Protein AF-A0A4Z2FYF2-F1 (afdb_monomer)

Solvent-accessible surface area (backbone atoms only — not comparable to full-atom values): 8629 Å² total; per-residue (Å²): 136,84,84,78,60,78,79,55,67,74,71,73,50,87,58,60,70,60,50,51,53,48,52,52,52,50,56,48,50,59,56,52,73,69,47,76,74,76,77,86,69,80,78,80,60,61,68,62,51,52,62,76,40,42,70,61,45,71,71,38,95,61,33,75,81,77,46,82,62,92,68,40,61,46,82,46,80,45,82,59,89,63,98,54,97,60,79,90,67,61,93,57,49,65,80,68,39,82,48,69,67,53,34,53,51,54,47,64,74,69,48,57,41,81,44,80,44,57,72,56,54,80,69,74,61,62,79,88,71,44,88,130

InterPro domains:
  IPR021816 Dedicator of cytokinesis C/D, N-terminal [PF11878] (39-131)
  IPR026791 Dedicator of cytokinesis [PTHR23317] (27-131)

Organism: NCBI:txid230148

Folds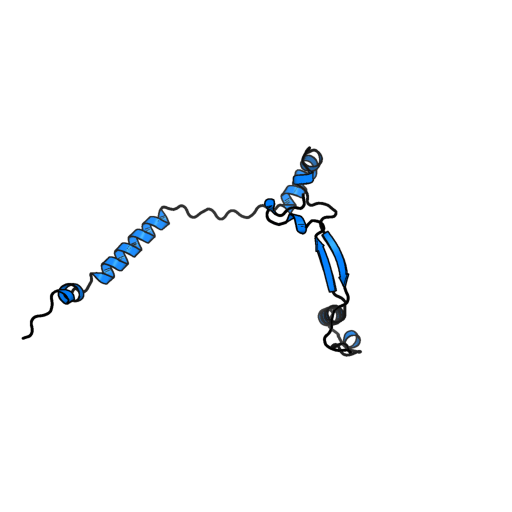eek 3Di:
DDDDDPVCVVVPDPPPVVVVVVVVVVVVVVVVVPPPDPPPDDDDPLVVVCVVCVVVLVPDPVSVVSDDDPPQKDKDFDADDDPDPDQPQDPCQCVVDPDPVSNVVSVVSPGTDIDMDGPCPQVPDDPVSHDD

Secondary structure (DSSP, 8-state):
-PPPPGGGGGTS-TTHHHHHHHHHHHHHHHHHHTSPPPP-PPPP-HHHHHHHTHHHHHH-TTHHHHS--TTSEEEEEE----SSSS-SS-TTHHHH--SHHHHHHHHHHHSPEEEEEETTGGGSS-GGGS--

Sequence (132 aa):
MAEVRKFTKRLSKPGTAAEVRQSVSEAVKTSVDLVEQPKIIEPLDYEAVVFQRKAQIHSDPHRDLLLCPVDDVSESQISRQRRTVVPSVPQNAEREARSLFAKECIKMYNTDWHVINYKYEAYSGDFRMLPR

Mean predicted aligned error: 14.63 Å

Radius of gyration: 32.82 Å; Cα contacts (8 Å, |Δi|>4): 54; chains: 1; bounding box: 79×52×74 Å

pLDDT: mean 83.58, std 12.75, range [41.56, 97.12]

Structure (mmCIF, N/CA/C/O backbone):
data_AF-A0A4Z2FYF2-F1
#
_entry.id   AF-A0A4Z2FYF2-F1
#
loop_
_atom_site.group_PDB
_atom_site.id
_atom_site.type_symbol
_atom_site.label_atom_id
_atom_site.label_alt_id
_atom_site.label_comp_id
_atom_site.label_asym_id
_atom_site.label_entity_id
_atom_site.label_seq_id
_atom_site.pdbx_PDB_ins_code
_atom_site.Cartn_x
_atom_site.Cartn_y
_atom_site.Cartn_z
_atom_site.occupancy
_atom_site.B_iso_or_equiv
_atom_site.auth_seq_id
_atom_site.auth_comp_id
_atom_site.auth_asym_id
_atom_site.auth_atom_id
_atom_site.pdbx_PDB_model_num
ATOM 1 N N . MET A 1 1 ? 54.408 -35.015 50.918 1.00 41.56 1 MET A N 1
ATOM 2 C CA . MET A 1 1 ? 53.971 -33.867 50.090 1.00 41.56 1 MET A CA 1
ATOM 3 C C . MET A 1 1 ? 53.734 -34.382 48.677 1.00 41.56 1 MET A C 1
ATOM 5 O O . MET A 1 1 ? 54.633 -35.011 48.140 1.00 41.56 1 MET A O 1
ATOM 9 N N . ALA A 1 2 ? 52.520 -34.238 48.138 1.00 51.97 2 ALA A N 1
ATOM 10 C CA . ALA A 1 2 ? 52.116 -34.864 46.875 1.00 51.97 2 ALA A CA 1
ATOM 11 C C . ALA A 1 2 ? 52.609 -34.067 45.653 1.00 51.97 2 ALA A C 1
ATOM 13 O O . ALA A 1 2 ? 52.446 -32.849 45.593 1.00 51.97 2 ALA A O 1
ATOM 14 N N . GLU A 1 3 ? 53.203 -34.765 44.685 1.00 63.94 3 GLU A N 1
ATOM 15 C CA . GLU A 1 3 ? 53.720 -34.197 43.440 1.00 63.94 3 GLU A CA 1
ATOM 16 C C . GLU A 1 3 ? 52.570 -33.727 42.533 1.00 63.94 3 GLU A C 1
ATOM 18 O O . GLU A 1 3 ? 51.660 -34.479 42.175 1.00 63.94 3 GLU A O 1
ATOM 23 N N . VAL A 1 4 ? 52.590 -32.445 42.176 1.00 66.88 4 VAL A N 1
ATOM 24 C CA . VAL A 1 4 ? 51.536 -31.800 41.391 1.00 66.88 4 VAL A CA 1
ATOM 25 C C . VAL A 1 4 ? 51.673 -32.183 39.908 1.00 66.88 4 VAL A C 1
ATOM 27 O O . VAL A 1 4 ? 52.711 -31.953 39.284 1.00 66.88 4 VAL A O 1
ATOM 30 N N . ARG A 1 5 ? 50.609 -32.767 39.331 1.00 65.19 5 ARG A N 1
ATOM 31 C CA . ARG A 1 5 ? 50.561 -33.283 37.946 1.00 65.19 5 ARG A CA 1
ATOM 32 C C . ARG A 1 5 ? 50.919 -32.195 36.921 1.00 65.19 5 ARG A C 1
ATOM 34 O O . ARG A 1 5 ? 50.397 -31.088 36.980 1.00 65.19 5 ARG A O 1
ATOM 41 N N . LYS A 1 6 ? 51.743 -32.528 35.915 1.00 65.56 6 LYS A N 1
ATOM 42 C CA . LYS A 1 6 ? 52.277 -31.592 34.890 1.00 65.56 6 LYS A CA 1
ATOM 43 C C . LYS A 1 6 ? 51.234 -30.659 34.249 1.00 65.56 6 LYS A C 1
ATOM 45 O O . LYS A 1 6 ? 51.576 -29.530 33.909 1.00 65.56 6 LYS A O 1
ATOM 50 N N . PHE A 1 7 ? 49.985 -31.108 34.106 1.00 57.72 7 PHE A N 1
ATOM 51 C CA . PHE A 1 7 ? 48.879 -30.319 33.551 1.00 57.72 7 PHE A CA 1
ATOM 52 C C . PHE A 1 7 ? 48.546 -29.063 34.377 1.00 57.72 7 PHE A C 1
ATOM 54 O O . PHE A 1 7 ? 48.265 -28.012 33.806 1.00 57.72 7 PHE A O 1
ATOM 61 N N . THR A 1 8 ? 48.632 -29.117 35.707 1.00 59.66 8 THR A N 1
ATOM 62 C CA . THR A 1 8 ? 48.221 -27.989 36.559 1.00 59.66 8 THR A CA 1
ATOM 63 C C . THR A 1 8 ? 49.308 -26.923 36.717 1.00 59.66 8 THR A C 1
ATOM 65 O O . THR A 1 8 ? 48.998 -25.808 37.126 1.00 59.66 8 THR A O 1
ATOM 68 N N . LYS A 1 9 ? 50.558 -27.188 36.292 1.00 60.09 9 LYS A N 1
ATOM 69 C CA . LYS A 1 9 ? 51.658 -26.198 36.327 1.00 60.09 9 LYS A CA 1
ATOM 70 C C . LYS A 1 9 ? 51.400 -24.950 35.476 1.00 60.09 9 LYS A C 1
ATOM 72 O O . LYS A 1 9 ? 51.977 -23.903 35.755 1.00 60.09 9 LYS A O 1
ATOM 77 N N . ARG A 1 10 ? 50.583 -25.049 34.420 1.00 57.16 10 ARG A N 1
ATOM 78 C CA . ARG A 1 10 ? 50.244 -23.897 33.559 1.00 57.16 10 ARG A CA 1
ATOM 79 C C . ARG A 1 10 ? 49.026 -23.111 34.051 1.00 57.16 10 ARG A C 1
ATOM 81 O O . ARG A 1 10 ? 48.841 -21.986 33.613 1.00 57.16 10 ARG A O 1
ATOM 88 N N . LEU A 1 11 ? 48.234 -23.681 34.963 1.00 54.06 11 LEU A N 1
ATOM 89 C CA . LEU A 1 11 ? 47.060 -23.030 35.558 1.00 54.06 11 LEU A CA 1
ATOM 90 C C . LEU A 1 11 ? 47.422 -22.165 36.772 1.00 54.06 11 LEU A C 1
ATOM 92 O O . LEU A 1 11 ? 46.687 -21.251 37.118 1.00 54.06 11 LEU A O 1
ATOM 96 N N . SER A 1 12 ? 48.563 -22.436 37.409 1.00 53.69 12 SER A N 1
ATOM 97 C CA . SER A 1 12 ? 49.020 -21.753 38.621 1.00 53.69 12 SER A CA 1
ATOM 98 C C . SER A 1 12 ? 49.898 -20.526 38.361 1.00 53.69 12 SER A C 1
ATOM 100 O O . SER A 1 12 ? 50.544 -20.059 39.292 1.00 53.69 12 SER A O 1
ATOM 102 N N . LYS A 1 13 ? 49.975 -20.019 37.122 1.00 57.84 13 LYS A N 1
ATOM 103 C CA . LYS A 1 13 ? 50.605 -18.722 36.833 1.00 57.84 13 LYS A CA 1
ATOM 104 C C . LYS A 1 13 ? 49.523 -17.635 36.856 1.00 57.84 13 LYS A C 1
ATOM 106 O O . LYS A 1 13 ? 48.733 -17.570 35.912 1.00 57.84 13 LYS A O 1
ATOM 111 N N . PRO A 1 14 ? 49.456 -16.796 37.904 1.00 51.94 14 PRO A N 1
ATOM 112 C CA . PRO A 1 14 ? 48.624 -15.599 37.877 1.00 51.94 14 PRO A CA 1
ATOM 113 C C . PRO A 1 14 ? 49.104 -14.712 36.718 1.00 51.94 14 PRO A C 1
ATOM 115 O O . PRO A 1 14 ? 50.308 -14.551 36.548 1.00 51.94 14 PRO A O 1
ATOM 118 N N . GLY A 1 15 ? 48.189 -14.189 35.900 1.00 63.94 15 GLY A N 1
ATOM 119 C CA . GLY A 1 15 ? 48.511 -13.266 34.798 1.00 63.94 15 GLY A CA 1
ATOM 120 C C . GLY A 1 15 ? 48.321 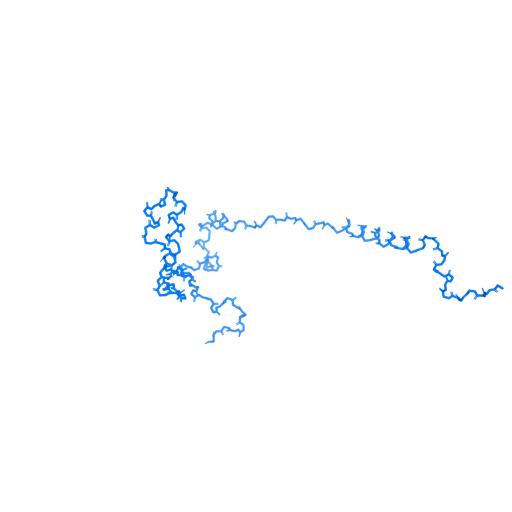-13.839 33.390 1.00 63.94 15 GLY A C 1
ATOM 121 O O . GLY A 1 15 ? 47.714 -13.180 32.557 1.00 63.94 15 GLY A O 1
ATOM 122 N N . THR A 1 16 ? 48.670 -15.102 33.123 1.00 68.81 16 THR A N 1
ATOM 123 C CA . THR A 1 16 ? 48.785 -15.593 31.729 1.00 68.81 16 THR A CA 1
ATOM 124 C C . THR A 1 16 ? 47.462 -15.622 30.952 1.00 68.81 16 THR A C 1
ATOM 126 O O . THR A 1 16 ? 47.420 -15.277 29.777 1.00 68.81 16 THR A O 1
ATOM 129 N N . ALA A 1 17 ? 46.348 -16.014 31.578 1.00 64.44 17 ALA A N 1
ATOM 130 C CA . ALA A 1 17 ? 45.053 -16.034 30.888 1.00 64.44 17 ALA A CA 1
ATOM 131 C C . ALA A 1 17 ? 44.456 -14.626 30.704 1.00 64.44 17 ALA A C 1
ATOM 133 O O . ALA A 1 17 ? 43.772 -14.375 29.713 1.00 64.44 17 ALA A O 1
ATOM 134 N N . ALA A 1 18 ? 44.707 -13.717 31.650 1.00 72.31 18 ALA A N 1
ATOM 135 C CA . ALA A 1 18 ? 44.256 -12.330 31.573 1.00 72.31 18 ALA A CA 1
ATOM 136 C C . ALA A 1 18 ? 45.049 -11.556 30.510 1.00 72.31 18 ALA A C 1
ATOM 138 O O . ALA A 1 18 ? 44.449 -10.882 29.682 1.00 72.31 18 ALA A O 1
ATOM 139 N N . GLU A 1 19 ? 46.366 -11.752 30.462 1.00 76.56 19 GLU A N 1
ATOM 140 C CA . GLU A 1 19 ? 47.263 -11.187 29.450 1.00 76.56 19 GLU A CA 1
ATOM 141 C C . GLU A 1 19 ? 46.914 -11.676 28.044 1.00 76.56 19 GLU A C 1
ATOM 143 O O . GLU A 1 19 ? 46.864 -10.876 27.118 1.00 76.56 19 GLU A O 1
ATOM 148 N N . VAL A 1 20 ? 46.593 -12.965 27.870 1.00 77.12 20 VAL A N 1
ATOM 149 C CA . VAL A 1 20 ? 46.139 -13.490 26.569 1.00 77.12 20 VAL A CA 1
ATOM 150 C C . VAL A 1 20 ? 44.815 -12.848 26.153 1.00 77.12 20 VAL A C 1
ATOM 152 O O . VAL A 1 20 ? 44.671 -12.431 25.007 1.00 77.12 20 VAL A O 1
ATOM 155 N N . ARG A 1 21 ? 43.851 -12.706 27.075 1.00 80.19 21 ARG A N 1
ATOM 156 C CA . ARG A 1 21 ? 42.577 -12.018 26.790 1.00 80.19 21 ARG A CA 1
ATOM 157 C C . ARG A 1 21 ? 42.786 -10.541 26.449 1.00 80.19 21 ARG A C 1
ATOM 159 O O . ARG A 1 21 ? 42.106 -10.034 25.558 1.00 80.19 21 ARG A O 1
ATOM 166 N N . GLN A 1 22 ? 43.716 -9.868 27.126 1.00 80.94 22 GLN A N 1
ATOM 167 C CA . GLN A 1 22 ? 44.066 -8.475 26.858 1.00 80.94 22 GLN A CA 1
ATOM 168 C C . GLN A 1 22 ? 44.781 -8.325 25.512 1.00 80.94 22 GLN A C 1
ATOM 170 O O . GLN A 1 22 ? 44.355 -7.509 24.707 1.00 80.94 22 GLN A O 1
ATOM 175 N N . SER A 1 23 ? 45.779 -9.161 25.222 1.00 81.19 23 SER A N 1
ATOM 176 C CA . SER A 1 23 ? 46.515 -9.168 23.953 1.00 81.19 23 SER A CA 1
ATOM 177 C C . SER A 1 23 ? 45.597 -9.429 22.757 1.00 81.19 23 SER A C 1
ATOM 179 O O . SER A 1 23 ? 45.679 -8.720 21.757 1.00 81.19 23 SER A O 1
ATOM 181 N N . VAL A 1 24 ? 44.666 -10.384 22.874 1.00 77.94 24 VAL A N 1
ATOM 182 C CA . VAL A 1 24 ? 43.652 -10.633 21.837 1.00 77.94 24 VAL A CA 1
ATOM 183 C C . VAL A 1 24 ? 42.708 -9.435 21.704 1.00 77.94 24 VAL A C 1
ATOM 185 O O . VAL A 1 24 ? 42.409 -9.023 20.589 1.00 77.94 24 VAL A O 1
ATOM 188 N N . SER A 1 25 ? 42.271 -8.835 22.816 1.00 77.44 25 SER A N 1
ATOM 189 C CA . SER A 1 25 ? 41.403 -7.649 22.774 1.00 77.44 25 SER A CA 1
ATOM 190 C C . SER A 1 25 ? 42.095 -6.437 22.148 1.00 77.44 25 SER A C 1
ATOM 192 O O . SER A 1 25 ? 41.461 -5.700 21.401 1.00 77.44 25 SER A O 1
ATOM 194 N N . GLU A 1 26 ? 43.379 -6.217 22.428 1.00 79.62 26 GLU A N 1
ATOM 195 C CA . GLU A 1 26 ? 44.170 -5.135 21.835 1.00 79.62 26 GLU A CA 1
ATOM 196 C C . GLU A 1 26 ? 44.425 -5.376 20.346 1.00 79.62 26 GLU A C 1
ATOM 198 O O . GLU A 1 26 ? 44.226 -4.459 19.558 1.00 79.62 26 GLU A O 1
ATOM 203 N N . ALA A 1 27 ? 44.756 -6.606 19.936 1.00 73.81 27 ALA A N 1
ATOM 204 C CA . ALA A 1 27 ? 44.921 -6.964 18.525 1.00 73.81 27 ALA A CA 1
ATOM 205 C C . ALA A 1 27 ? 43.617 -6.821 17.715 1.00 73.81 27 ALA A C 1
ATOM 207 O O . ALA A 1 27 ? 43.644 -6.418 16.555 1.00 73.81 27 ALA A O 1
ATOM 208 N N . VAL A 1 28 ? 42.463 -7.123 18.322 1.00 73.94 28 VAL A N 1
ATOM 209 C CA . VAL A 1 28 ? 41.155 -6.902 17.688 1.00 73.94 28 VAL A CA 1
ATOM 210 C C . VAL A 1 28 ? 40.847 -5.407 17.597 1.00 73.94 28 VAL A C 1
ATOM 212 O O . VAL A 1 28 ? 40.441 -4.952 16.533 1.00 73.94 28 VAL A O 1
ATOM 215 N N . LYS A 1 29 ? 41.089 -4.621 18.655 1.00 69.56 29 LYS A N 1
ATOM 216 C CA . LYS A 1 29 ? 40.897 -3.159 18.623 1.00 69.56 29 LYS A CA 1
ATOM 217 C C . LYS A 1 29 ? 41.746 -2.494 17.540 1.00 69.56 29 LYS A C 1
ATOM 219 O O . LYS A 1 29 ? 41.196 -1.775 16.717 1.00 69.56 29 LYS A O 1
ATOM 224 N N . THR A 1 30 ? 43.038 -2.818 17.462 1.00 64.00 30 THR A N 1
ATOM 225 C CA . THR A 1 30 ? 43.919 -2.277 16.414 1.00 64.00 30 THR A CA 1
ATOM 226 C C . THR A 1 30 ? 43.504 -2.723 15.014 1.00 64.00 30 THR A C 1
ATOM 228 O O . THR A 1 30 ? 43.637 -1.949 14.073 1.00 64.00 30 THR A O 1
ATOM 231 N N . SER A 1 31 ? 42.954 -3.934 14.853 1.00 60.91 31 SER A N 1
ATOM 232 C CA . SER A 1 31 ? 42.406 -4.377 13.563 1.00 60.91 31 SER A CA 1
ATOM 233 C C . SER A 1 31 ? 41.118 -3.646 13.165 1.00 60.91 31 SER A C 1
ATOM 235 O O . SER A 1 31 ? 40.904 -3.411 11.981 1.00 60.91 31 SER A O 1
ATOM 237 N N . VAL A 1 32 ? 40.281 -3.258 14.134 1.00 58.88 32 VAL A N 1
ATOM 238 C CA . VAL A 1 32 ? 39.033 -2.514 13.895 1.00 58.88 32 VAL A CA 1
ATOM 239 C C . VAL A 1 32 ? 39.321 -1.044 13.587 1.00 58.88 32 VAL A C 1
ATOM 241 O O . VAL A 1 32 ? 38.668 -0.487 12.714 1.00 58.88 32 VAL A O 1
ATOM 244 N N . ASP A 1 33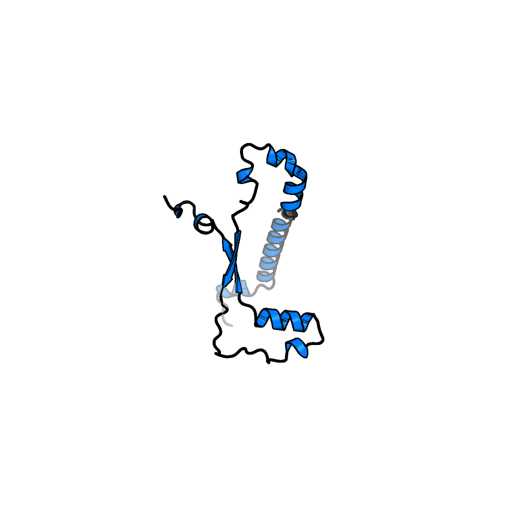 ? 40.333 -0.442 14.218 1.00 58.41 33 ASP A N 1
ATOM 245 C CA . ASP A 1 33 ? 40.734 0.951 13.964 1.00 58.41 33 ASP A CA 1
ATOM 246 C C . ASP A 1 33 ? 41.380 1.156 12.573 1.00 58.41 33 ASP A C 1
ATOM 248 O O . ASP A 1 33 ? 41.424 2.278 12.070 1.00 58.41 33 ASP A O 1
ATOM 252 N N . LEU A 1 34 ? 41.871 0.084 11.934 1.00 60.62 34 LEU A N 1
ATOM 253 C CA . LEU A 1 34 ? 42.439 0.105 10.574 1.00 60.62 34 LEU A CA 1
ATOM 254 C C . LEU A 1 34 ? 41.405 -0.149 9.469 1.00 60.62 34 LEU A C 1
ATOM 256 O O . LEU A 1 34 ? 41.694 0.071 8.291 1.00 60.62 34 LEU A O 1
ATOM 260 N N . VAL A 1 35 ? 40.212 -0.619 9.826 1.00 66.88 35 VAL A N 1
ATOM 261 C CA . VAL A 1 35 ? 39.088 -0.714 8.899 1.00 66.88 35 VAL A CA 1
ATOM 262 C C . VAL A 1 35 ? 38.363 0.618 8.993 1.00 66.88 35 VAL A C 1
ATOM 264 O O . VAL A 1 35 ? 37.676 0.865 9.982 1.00 66.88 35 VAL A O 1
ATOM 267 N N . GLU A 1 36 ? 38.530 1.492 7.990 1.00 72.06 36 GLU A N 1
ATOM 268 C CA . GLU A 1 36 ? 37.697 2.695 7.887 1.00 72.06 36 GLU A CA 1
ATOM 269 C C . GLU A 1 36 ? 36.245 2.273 8.105 1.00 72.06 36 GLU A C 1
ATOM 271 O O . GLU A 1 36 ? 35.715 1.439 7.360 1.00 72.06 36 GLU A O 1
ATOM 276 N N . GLN A 1 37 ? 35.618 2.806 9.159 1.00 73.75 37 GLN A N 1
ATOM 277 C CA . GLN A 1 37 ? 34.201 2.577 9.381 1.00 73.75 37 GLN A CA 1
ATOM 278 C C . GLN A 1 37 ? 33.481 2.934 8.081 1.00 73.75 37 GLN A C 1
ATOM 280 O O . GLN A 1 37 ? 33.683 4.044 7.572 1.00 73.75 37 GLN A O 1
ATOM 285 N N . PRO A 1 38 ? 32.677 2.016 7.514 1.00 76.19 38 PRO A N 1
ATOM 286 C CA . PRO A 1 38 ? 31.955 2.309 6.295 1.00 76.19 38 PRO A CA 1
ATOM 287 C C . PRO A 1 38 ? 31.153 3.581 6.537 1.00 76.19 38 PRO A C 1
ATOM 289 O O . PRO A 1 38 ? 30.383 3.665 7.498 1.00 76.19 38 PRO A O 1
ATOM 292 N N . LYS A 1 39 ? 31.391 4.596 5.700 1.00 79.50 39 LYS A N 1
ATOM 293 C CA . LYS A 1 39 ? 30.666 5.859 5.793 1.00 79.50 39 LYS A CA 1
ATOM 294 C C . LYS A 1 39 ? 29.185 5.525 5.730 1.00 79.50 39 LYS A C 1
ATOM 296 O O . LYS A 1 39 ? 28.734 4.887 4.780 1.00 79.50 39 LYS A O 1
ATOM 301 N N . ILE A 1 40 ? 28.453 5.932 6.758 1.00 81.44 40 ILE A N 1
ATOM 302 C CA . ILE A 1 40 ? 27.000 5.833 6.761 1.00 81.44 40 ILE A CA 1
ATOM 303 C C . ILE A 1 40 ? 26.527 6.826 5.700 1.00 81.44 40 ILE A C 1
ATOM 305 O O . ILE A 1 40 ? 26.567 8.035 5.909 1.00 81.44 40 ILE A O 1
ATOM 309 N N . ILE A 1 41 ? 26.193 6.310 4.521 1.00 84.50 41 ILE A N 1
ATOM 310 C CA . ILE A 1 41 ? 25.617 7.091 3.431 1.00 84.50 41 ILE A CA 1
ATOM 311 C C . ILE A 1 41 ? 24.109 7.072 3.644 1.00 84.50 41 ILE A C 1
ATOM 313 O O . ILE A 1 41 ? 23.522 6.002 3.817 1.00 84.50 41 ILE A O 1
ATOM 317 N N . GLU A 1 42 ? 23.490 8.250 3.653 1.00 87.38 42 GLU A N 1
ATOM 318 C CA . GLU A 1 42 ? 22.034 8.330 3.677 1.00 87.38 42 GLU A CA 1
ATOM 319 C C . GLU A 1 42 ? 21.467 7.685 2.407 1.00 87.38 42 GLU A C 1
ATOM 321 O O . GLU A 1 42 ? 22.002 7.902 1.312 1.00 87.38 42 GLU A O 1
ATOM 326 N N . PRO A 1 43 ? 20.415 6.858 2.527 1.00 90.38 43 PRO A N 1
ATOM 327 C CA . PRO A 1 43 ? 19.787 6.269 1.360 1.00 90.38 43 PRO A CA 1
ATOM 328 C C . PRO A 1 43 ? 19.297 7.374 0.421 1.00 90.38 43 PRO A C 1
ATOM 330 O O . PRO A 1 43 ? 18.839 8.430 0.855 1.00 90.38 43 PRO A O 1
ATOM 333 N N . LEU A 1 44 ? 19.402 7.114 -0.880 1.00 87.56 44 LEU A N 1
ATOM 334 C CA . LEU A 1 44 ? 18.929 8.032 -1.905 1.00 87.56 44 LEU A CA 1
ATOM 335 C C . LEU A 1 44 ? 17.427 8.297 -1.728 1.00 87.56 44 LEU A C 1
ATOM 337 O O . LEU A 1 44 ? 16.638 7.353 -1.672 1.00 87.56 44 LEU A O 1
ATOM 341 N N . ASP A 1 45 ? 17.033 9.570 -1.713 1.00 92.81 45 ASP A N 1
ATOM 342 C CA . ASP A 1 45 ? 15.626 9.960 -1.808 1.00 92.81 45 ASP A CA 1
ATOM 343 C C . ASP A 1 45 ? 15.151 9.792 -3.260 1.00 92.81 45 ASP A C 1
ATOM 345 O O . ASP A 1 45 ? 15.290 10.680 -4.108 1.00 92.81 45 ASP A O 1
ATOM 349 N N . TYR A 1 46 ? 14.646 8.597 -3.563 1.00 89.38 46 TYR A N 1
ATOM 350 C CA . TYR A 1 46 ? 14.168 8.248 -4.897 1.00 89.38 46 TYR A CA 1
ATOM 351 C C . TYR A 1 46 ? 13.048 9.173 -5.372 1.00 89.38 46 TYR A C 1
ATOM 353 O O . TYR A 1 46 ? 13.040 9.555 -6.543 1.00 89.38 46 TYR A O 1
ATOM 361 N N . GLU A 1 47 ? 12.133 9.569 -4.485 1.00 90.06 47 GLU A N 1
ATOM 362 C CA . GLU A 1 47 ? 11.003 10.426 -4.844 1.00 90.06 47 GLU A CA 1
ATOM 363 C C . GLU A 1 47 ? 11.493 11.812 -5.266 1.00 90.06 47 GLU A C 1
ATOM 365 O O . GLU A 1 47 ? 11.115 12.308 -6.333 1.00 90.06 47 GLU A O 1
ATOM 370 N N . ALA A 1 48 ? 12.410 12.400 -4.492 1.00 93.94 48 ALA A N 1
ATOM 371 C CA . ALA A 1 48 ? 13.012 13.685 -4.826 1.00 93.94 48 ALA A CA 1
ATOM 372 C C . ALA A 1 48 ? 13.798 13.632 -6.144 1.00 93.94 48 ALA A C 1
ATOM 374 O O . ALA A 1 48 ? 13.681 14.538 -6.975 1.00 93.94 48 ALA A O 1
ATOM 375 N N . VAL A 1 49 ? 14.571 12.565 -6.380 1.00 92.69 49 VAL A N 1
ATOM 376 C CA . VAL A 1 49 ? 15.354 12.401 -7.616 1.00 92.69 49 VAL A CA 1
ATOM 377 C C . VAL A 1 49 ? 14.450 12.249 -8.837 1.00 92.69 49 VAL A C 1
ATOM 379 O O . VAL A 1 49 ? 14.679 12.919 -9.850 1.00 92.69 49 VAL A O 1
ATOM 382 N N . VAL A 1 50 ? 13.417 11.405 -8.751 1.00 91.62 50 VAL A N 1
ATOM 383 C CA . VAL A 1 50 ? 12.435 11.216 -9.830 1.00 91.62 50 VAL A CA 1
ATOM 384 C C . VAL A 1 50 ? 11.716 12.529 -10.125 1.00 91.62 50 VAL A C 1
ATOM 386 O O . VAL A 1 50 ? 11.567 12.908 -11.289 1.00 91.62 50 VAL A O 1
ATOM 389 N N . PHE A 1 51 ? 11.332 13.271 -9.085 1.00 93.19 51 PHE A N 1
ATOM 390 C CA . PHE A 1 51 ? 10.692 14.572 -9.231 1.00 93.19 51 PHE A CA 1
ATOM 391 C C . PHE A 1 51 ? 11.610 15.598 -9.913 1.00 93.19 51 PHE A C 1
ATOM 393 O O . PHE A 1 51 ? 11.215 16.221 -10.901 1.00 93.19 51 PHE A O 1
ATOM 400 N N . GLN A 1 52 ? 12.855 15.739 -9.447 1.00 96.44 52 GLN A N 1
ATOM 401 C CA . GLN A 1 52 ? 13.825 16.697 -9.986 1.00 96.44 52 GLN A CA 1
ATOM 402 C C . GLN A 1 52 ? 14.191 16.398 -11.447 1.00 96.44 52 GLN A C 1
ATOM 404 O O . GLN A 1 52 ? 14.404 17.315 -12.240 1.00 96.44 52 GLN A O 1
ATOM 409 N N . ARG A 1 53 ? 14.261 15.115 -11.821 1.00 95.12 53 ARG A N 1
ATOM 410 C CA . ARG A 1 53 ? 14.686 14.665 -13.158 1.00 95.12 53 ARG A CA 1
ATOM 411 C C . ARG A 1 53 ? 13.526 14.301 -14.084 1.00 95.12 53 ARG A C 1
ATOM 413 O O . ARG A 1 53 ? 13.761 13.732 -15.148 1.00 95.12 53 ARG A O 1
ATOM 420 N N . LYS A 1 54 ? 12.289 14.667 -13.739 1.00 94.00 54 LYS A N 1
ATOM 421 C CA . LYS A 1 54 ? 11.065 14.268 -14.455 1.00 94.00 54 LYS A CA 1
ATOM 422 C C . LYS A 1 54 ? 11.128 14.460 -15.976 1.00 94.00 54 LYS A C 1
ATOM 424 O O . LYS A 1 54 ? 10.724 13.568 -16.715 1.00 94.00 54 LYS A O 1
ATOM 429 N N . ALA A 1 55 ? 11.651 15.593 -16.453 1.00 95.94 55 ALA A N 1
ATOM 430 C CA . ALA A 1 55 ? 11.768 15.865 -17.890 1.00 95.94 55 ALA A CA 1
ATOM 431 C C . ALA A 1 55 ? 12.770 14.932 -18.594 1.00 95.94 55 ALA A C 1
ATOM 433 O O . ALA A 1 55 ? 12.486 14.444 -19.684 1.00 95.94 55 ALA A O 1
ATOM 434 N N . GLN A 1 56 ? 13.908 14.648 -17.952 1.00 96.12 56 GLN A N 1
ATOM 435 C CA . GLN A 1 56 ? 14.924 13.732 -18.479 1.00 96.12 56 GLN A CA 1
ATOM 436 C C . GLN A 1 56 ? 14.383 12.302 -18.531 1.00 96.12 56 GLN A C 1
ATOM 438 O O . GLN A 1 56 ? 14.475 11.654 -19.569 1.00 96.12 56 GLN A O 1
ATOM 443 N N . ILE A 1 57 ? 13.741 11.856 -17.444 1.00 94.62 57 ILE A N 1
ATOM 444 C CA . ILE A 1 57 ? 13.088 10.543 -17.368 1.00 94.62 57 ILE A CA 1
ATOM 445 C C . ILE A 1 57 ? 12.024 10.411 -18.459 1.00 94.62 57 ILE A C 1
ATOM 447 O O . ILE A 1 57 ? 11.961 9.389 -19.125 1.00 94.62 57 ILE A O 1
ATOM 451 N N . HIS A 1 58 ? 11.216 11.446 -18.705 1.00 93.19 58 HIS A N 1
ATOM 452 C CA . HIS A 1 58 ? 10.190 11.391 -19.747 1.00 93.19 58 HIS A CA 1
ATOM 453 C C . HIS A 1 58 ? 10.770 11.196 -21.158 1.00 93.19 58 HIS A C 1
ATOM 455 O O . HIS A 1 58 ? 10.153 10.530 -21.986 1.00 93.19 58 HIS A O 1
ATOM 461 N N . SER A 1 59 ? 11.955 11.752 -21.423 1.00 96.25 59 SER A N 1
ATOM 462 C CA . SER A 1 59 ? 12.658 11.611 -22.704 1.00 96.25 59 SER A CA 1
ATOM 463 C C . SER A 1 59 ? 13.501 10.336 -22.833 1.00 96.25 59 SER A C 1
ATOM 465 O O . SER A 1 59 ? 14.025 10.068 -23.913 1.00 96.25 59 SER A O 1
ATOM 467 N N . ASP A 1 60 ? 13.652 9.557 -21.759 1.00 95.19 60 ASP A N 1
ATOM 468 C CA . ASP A 1 60 ? 14.478 8.352 -21.751 1.00 95.19 60 ASP A CA 1
ATOM 469 C C . ASP A 1 60 ? 13.801 7.203 -22.539 1.00 95.19 60 ASP A C 1
ATOM 471 O O . ASP A 1 60 ? 12.625 6.896 -22.295 1.00 95.19 60 ASP A O 1
ATOM 475 N N . PRO A 1 61 ? 14.507 6.526 -23.470 1.00 96.25 61 PRO A N 1
ATOM 476 C CA . PRO A 1 61 ? 13.965 5.372 -24.194 1.00 96.25 61 PRO A CA 1
ATOM 477 C C . PRO A 1 61 ? 13.518 4.211 -23.292 1.00 96.25 61 PRO A C 1
ATOM 479 O O . PRO A 1 61 ? 12.618 3.464 -23.666 1.00 96.25 61 PRO A O 1
ATOM 482 N N . HIS A 1 62 ? 14.117 4.076 -22.108 1.00 92.56 62 HIS A N 1
ATOM 483 C CA . HIS A 1 62 ? 13.859 3.034 -21.113 1.00 92.56 62 HIS A CA 1
ATOM 484 C C . HIS A 1 62 ? 13.152 3.574 -19.864 1.00 92.56 62 HIS A C 1
ATOM 486 O O . HIS A 1 62 ? 13.216 2.952 -18.804 1.00 92.56 62 HIS A O 1
ATOM 492 N N . ARG A 1 63 ? 12.455 4.713 -19.962 1.00 92.00 63 ARG A N 1
ATOM 493 C CA . ARG A 1 63 ? 11.725 5.333 -18.838 1.00 92.00 63 ARG A CA 1
ATOM 494 C C . ARG A 1 63 ? 10.809 4.371 -18.071 1.00 92.00 63 ARG A C 1
ATOM 496 O O . ARG A 1 63 ? 10.617 4.548 -16.874 1.00 92.00 63 ARG A O 1
ATOM 503 N N . ASP A 1 64 ? 10.277 3.352 -18.743 1.00 88.69 64 ASP A N 1
ATOM 504 C CA . ASP A 1 64 ? 9.377 2.360 -18.149 1.00 88.69 64 ASP A CA 1
ATOM 505 C C . ASP A 1 64 ? 10.109 1.435 -17.149 1.00 88.69 64 ASP A C 1
ATOM 507 O O . ASP A 1 64 ? 9.470 0.843 -16.290 1.00 88.69 64 ASP A O 1
ATOM 511 N N . LEU A 1 65 ? 11.447 1.350 -17.202 1.00 87.31 65 LEU A N 1
ATOM 512 C CA . LEU A 1 65 ? 12.276 0.697 -16.175 1.00 87.31 65 LEU A CA 1
ATOM 513 C C . LEU A 1 65 ? 12.563 1.608 -14.970 1.00 87.31 65 LEU A C 1
ATOM 515 O O . LEU A 1 65 ? 12.992 1.127 -13.925 1.00 87.31 65 LEU A O 1
ATOM 519 N N . LEU A 1 66 ? 12.388 2.924 -15.128 1.00 87.44 66 LEU A N 1
ATOM 520 C CA . LEU A 1 66 ? 12.675 3.928 -14.098 1.00 87.44 66 LEU A CA 1
ATOM 521 C C . LEU A 1 66 ? 11.439 4.282 -13.263 1.00 87.44 66 LEU A C 1
ATOM 523 O O . LEU A 1 66 ? 11.577 4.811 -12.162 1.00 87.44 66 LEU A O 1
ATOM 527 N N . LEU A 1 67 ? 10.240 4.043 -13.797 1.00 86.94 67 LEU A N 1
ATOM 528 C CA . LEU A 1 67 ? 8.968 4.401 -13.176 1.00 86.94 67 LEU A CA 1
ATOM 529 C C . LEU A 1 67 ? 8.208 3.150 -12.738 1.00 86.94 67 LEU A C 1
ATOM 531 O O . LEU A 1 67 ? 8.202 2.139 -13.434 1.00 86.94 67 LEU A O 1
ATOM 535 N N . CYS A 1 68 ? 7.510 3.247 -11.605 1.00 86.44 68 CYS A N 1
ATOM 536 C CA . CYS A 1 68 ? 6.546 2.219 -11.225 1.00 86.44 68 CYS A CA 1
ATOM 537 C C . CYS A 1 68 ? 5.383 2.215 -12.235 1.00 86.44 68 CYS A C 1
ATOM 539 O O . CYS A 1 68 ? 4.907 3.298 -12.604 1.00 86.44 68 CYS A O 1
ATOM 541 N N . PRO A 1 69 ? 4.905 1.038 -12.678 1.00 89.06 69 PRO A N 1
ATOM 542 C CA . PRO A 1 69 ? 3.739 0.956 -13.544 1.00 89.06 69 PRO A CA 1
ATOM 543 C C . PRO A 1 69 ? 2.531 1.634 -12.896 1.00 89.06 69 PRO A C 1
ATOM 545 O O . PRO A 1 69 ? 2.251 1.451 -11.713 1.00 89.06 69 PRO A O 1
ATOM 548 N N . VAL A 1 70 ? 1.779 2.402 -13.684 1.00 87.38 70 VAL A N 1
ATOM 549 C CA . VAL A 1 70 ? 0.585 3.118 -13.192 1.00 87.38 70 VAL A CA 1
ATOM 550 C C . VAL A 1 70 ? -0.521 2.176 -12.711 1.00 87.38 70 VAL A C 1
ATOM 552 O O . VAL A 1 70 ? -1.410 2.591 -11.978 1.00 87.38 70 VAL A O 1
ATOM 555 N N . ASP A 1 71 ? -0.468 0.919 -13.143 1.00 92.31 71 ASP A N 1
ATOM 556 C CA . ASP A 1 71 ? -1.416 -0.142 -12.835 1.00 92.31 71 ASP A CA 1
ATOM 557 C C . ASP A 1 71 ? -0.812 -1.247 -11.956 1.00 92.31 71 ASP A C 1
ATOM 559 O O . ASP A 1 71 ? -1.396 -2.326 -11.851 1.00 92.31 71 ASP A O 1
ATOM 563 N N . ASP A 1 72 ? 0.351 -0.998 -11.342 1.00 92.31 72 ASP A N 1
ATOM 564 C CA . ASP A 1 72 ? 1.026 -1.963 -10.467 1.00 92.31 72 ASP A CA 1
ATOM 565 C C . ASP A 1 72 ? 0.162 -2.329 -9.256 1.00 92.31 72 ASP A C 1
ATOM 567 O O . ASP A 1 72 ? 0.137 -3.474 -8.806 1.00 92.31 72 ASP A O 1
ATOM 571 N N . VAL A 1 73 ? -0.609 -1.359 -8.768 1.00 94.56 73 VAL A N 1
ATOM 572 C CA . VAL A 1 73 ? -1.406 -1.485 -7.557 1.00 94.56 73 VAL A CA 1
ATOM 573 C C . VAL A 1 73 ? -2.867 -1.151 -7.830 1.00 94.56 73 VAL A C 1
ATOM 575 O O . VAL A 1 73 ? -3.189 -0.160 -8.481 1.00 94.56 73 VAL A O 1
ATOM 578 N N . SER A 1 74 ? -3.769 -1.960 -7.278 1.00 95.19 74 SER A N 1
ATOM 579 C CA . SER A 1 74 ? -5.205 -1.678 -7.253 1.00 95.19 74 SER A CA 1
ATOM 580 C C . SER A 1 74 ? -5.786 -1.899 -5.862 1.00 95.19 74 SER A C 1
ATOM 582 O O . SER A 1 74 ? -5.380 -2.806 -5.139 1.00 95.19 74 SER A O 1
ATOM 584 N N . GLU A 1 75 ? -6.753 -1.071 -5.482 1.00 96.06 75 GLU A N 1
ATOM 585 C CA . GLU A 1 75 ? -7.476 -1.208 -4.222 1.00 96.06 75 GLU A CA 1
ATOM 586 C C . GLU A 1 75 ? -8.790 -1.962 -4.446 1.00 96.06 75 GLU A C 1
ATOM 588 O O . GLU A 1 75 ? -9.522 -1.715 -5.405 1.00 96.06 75 GLU A O 1
ATOM 593 N N . SER A 1 76 ? -9.106 -2.877 -3.536 1.00 95.94 76 SER A N 1
ATOM 594 C CA . SER A 1 76 ? -10.386 -3.580 -3.498 1.00 95.94 76 SER A CA 1
ATOM 595 C C . SER A 1 76 ? -10.928 -3.619 -2.076 1.00 95.94 76 SER A C 1
ATOM 597 O O . SER A 1 76 ? -10.160 -3.666 -1.116 1.00 95.94 76 SER A O 1
ATOM 599 N N . GLN A 1 77 ? -12.250 -3.632 -1.934 1.00 96.06 77 GLN A N 1
ATOM 600 C CA . GLN A 1 77 ? -12.903 -3.809 -0.642 1.00 96.06 77 GLN A CA 1
ATOM 601 C C . GLN A 1 77 ? -13.400 -5.251 -0.520 1.00 96.06 77 GLN A C 1
ATOM 603 O O . GLN A 1 77 ? -14.163 -5.719 -1.368 1.00 96.06 77 GLN A O 1
ATOM 608 N N . ILE A 1 78 ? -12.990 -5.952 0.536 1.00 95.56 78 ILE A N 1
ATOM 609 C CA . ILE A 1 78 ? -13.446 -7.315 0.827 1.00 95.56 78 ILE A CA 1
ATOM 610 C C . ILE A 1 78 ? -14.184 -7.364 2.157 1.00 95.56 78 ILE A C 1
ATOM 612 O O . ILE A 1 78 ? -13.782 -6.731 3.137 1.00 95.56 78 ILE A O 1
ATOM 616 N N . SER A 1 79 ? -15.250 -8.165 2.206 1.00 92.62 79 SER A N 1
ATOM 617 C CA . SER A 1 79 ? -16.052 -8.279 3.419 1.00 92.62 79 SER A CA 1
ATOM 618 C C . SER A 1 79 ? -15.205 -8.757 4.595 1.00 92.62 79 SER A C 1
ATOM 620 O O . SER A 1 79 ? -14.486 -9.761 4.511 1.00 92.62 79 SER A O 1
ATOM 622 N N . ARG A 1 80 ? -15.285 -8.038 5.716 1.00 89.12 80 ARG A N 1
ATOM 623 C CA . ARG A 1 80 ? -14.541 -8.410 6.918 1.00 89.12 80 ARG A CA 1
ATOM 624 C C . ARG A 1 80 ? -15.121 -9.685 7.512 1.00 89.12 80 ARG A C 1
ATOM 626 O O . ARG A 1 80 ? -16.213 -9.671 8.076 1.00 89.12 80 ARG A O 1
ATOM 633 N N . GLN A 1 81 ? -14.350 -10.771 7.473 1.00 88.38 81 GLN A N 1
ATOM 634 C CA . GLN A 1 81 ? -14.723 -11.992 8.181 1.00 88.38 81 GLN A CA 1
ATOM 635 C C . GLN A 1 81 ? -14.742 -11.739 9.691 1.00 88.38 81 GLN A C 1
ATOM 637 O O . GLN A 1 81 ? -13.741 -11.345 10.294 1.00 88.38 81 GLN A O 1
ATOM 642 N N . ARG A 1 82 ? -15.902 -11.974 10.305 1.00 86.75 82 ARG A N 1
ATOM 643 C CA . ARG A 1 82 ? -16.108 -11.858 11.749 1.00 86.75 82 ARG A CA 1
ATOM 644 C C . ARG A 1 82 ? -16.448 -13.229 12.308 1.00 86.75 82 ARG A C 1
ATOM 646 O O . ARG A 1 82 ? -17.222 -13.976 11.723 1.00 86.75 82 ARG A O 1
ATOM 653 N N . ARG A 1 83 ? -15.880 -13.543 13.474 1.00 90.12 83 ARG A N 1
ATOM 654 C CA . ARG A 1 83 ? -16.227 -14.763 14.222 1.00 90.12 83 ARG A CA 1
ATOM 655 C C . ARG A 1 83 ? -17.637 -14.699 14.814 1.00 90.12 83 ARG A C 1
ATOM 657 O O . ARG A 1 83 ? -18.217 -15.734 15.115 1.00 90.12 83 ARG A O 1
ATOM 664 N N . THR A 1 84 ? -18.158 -13.493 15.020 1.00 88.06 84 THR A N 1
ATOM 665 C CA . THR A 1 84 ? -19.467 -13.235 15.619 1.00 88.06 84 THR A CA 1
ATOM 666 C C . THR A 1 84 ? -20.474 -12.826 14.551 1.00 88.06 84 THR A C 1
ATOM 668 O O . THR A 1 84 ? -20.137 -12.129 13.598 1.00 88.06 84 THR A O 1
ATOM 671 N N . VAL A 1 85 ? -21.733 -13.218 14.751 1.00 84.81 85 VAL A N 1
ATOM 672 C CA . VAL A 1 85 ? -22.855 -12.855 13.864 1.00 84.81 85 VAL A CA 1
ATOM 673 C C . VAL A 1 85 ? -23.248 -11.376 14.012 1.00 84.81 85 VAL A C 1
ATOM 675 O O . VAL A 1 85 ? -23.880 -10.800 13.135 1.00 84.81 85 VAL A O 1
ATOM 678 N N . VAL A 1 86 ? -22.864 -10.755 15.131 1.00 83.19 86 VAL A N 1
ATOM 679 C CA . VAL A 1 86 ? -23.184 -9.367 15.490 1.00 83.19 86 VAL A CA 1
ATOM 680 C C . VAL A 1 86 ? -21.880 -8.574 15.675 1.00 83.19 86 VAL A C 1
ATOM 682 O O . VAL A 1 86 ? -20.889 -9.151 16.145 1.00 83.19 86 VAL A O 1
ATOM 685 N N . PRO A 1 87 ? -21.836 -7.274 15.315 1.00 80.81 87 PRO A N 1
ATOM 686 C CA . PRO A 1 87 ? -20.692 -6.408 15.595 1.00 80.81 87 PRO A CA 1
ATOM 687 C C . PRO A 1 87 ? -20.319 -6.374 17.083 1.00 80.81 87 PRO A C 1
ATOM 689 O O . PRO A 1 87 ? -21.191 -6.334 17.944 1.00 80.81 87 PRO A O 1
ATOM 692 N N . SER A 1 88 ? -19.017 -6.336 17.384 1.00 83.50 88 SER A N 1
ATOM 693 C CA . SER A 1 88 ? -18.513 -6.114 18.750 1.00 83.50 88 SER A CA 1
ATOM 694 C C . SER A 1 88 ? -18.656 -4.660 19.208 1.00 83.50 88 SER A C 1
ATOM 696 O O . SER A 1 88 ? -18.563 -4.370 20.399 1.00 83.50 88 SER A O 1
ATOM 698 N N . VAL A 1 89 ? -18.865 -3.742 18.265 1.00 85.56 89 VAL A N 1
ATOM 699 C CA . VAL A 1 89 ? -19.059 -2.322 18.540 1.00 85.56 89 VAL A CA 1
ATOM 700 C C . VAL A 1 89 ? -20.523 -2.074 18.932 1.00 85.56 89 VAL A C 1
ATOM 702 O O . VAL A 1 89 ? -21.416 -2.448 18.167 1.00 85.56 89 VAL A O 1
ATOM 705 N N . PRO A 1 90 ? -20.797 -1.418 20.077 1.00 87.50 90 PRO A N 1
ATOM 706 C CA . PRO A 1 90 ? -22.157 -1.063 20.478 1.00 87.50 90 PRO A CA 1
ATOM 707 C C . PRO A 1 90 ? -22.867 -0.192 19.432 1.00 87.50 90 PRO A C 1
ATOM 709 O O . PRO A 1 90 ? -22.261 0.714 18.863 1.00 87.50 90 PRO A O 1
ATOM 712 N N . GLN A 1 91 ? -24.172 -0.399 19.231 1.00 85.69 91 GLN A N 1
ATOM 713 C CA . GLN A 1 91 ? -24.959 0.306 18.201 1.00 85.69 91 GLN A CA 1
ATOM 714 C C . GLN A 1 91 ? -24.917 1.841 18.318 1.00 85.69 91 GLN A C 1
ATOM 716 O O . GLN A 1 91 ? -24.998 2.536 17.311 1.00 85.69 91 GLN A O 1
ATOM 721 N N . ASN A 1 92 ? -24.773 2.381 19.532 1.00 90.75 92 ASN A N 1
ATOM 722 C CA . ASN A 1 92 ? -24.740 3.827 19.774 1.00 90.75 92 ASN A CA 1
ATOM 723 C C . ASN A 1 92 ? -23.326 4.402 19.923 1.00 90.75 92 ASN A C 1
ATOM 725 O O . ASN A 1 92 ? -23.190 5.611 20.106 1.00 90.75 92 ASN A O 1
ATOM 729 N N . ALA A 1 93 ? -22.283 3.574 19.804 1.00 90.69 93 ALA A N 1
ATOM 730 C CA . ALA A 1 93 ? -20.911 3.980 20.094 1.00 90.69 93 ALA A CA 1
ATOM 731 C C . ALA A 1 93 ? -20.470 5.195 19.263 1.00 90.69 93 ALA A C 1
ATOM 733 O O . ALA A 1 93 ? -19.819 6.092 19.788 1.00 90.69 93 ALA A O 1
ATOM 734 N N . GLU A 1 94 ? -20.857 5.267 17.987 1.00 89.00 94 GLU A N 1
ATOM 735 C CA . GLU A 1 94 ? -20.498 6.388 17.107 1.00 89.00 94 GLU A CA 1
ATOM 736 C C . GLU A 1 94 ? -21.132 7.717 17.551 1.00 89.00 94 GLU A C 1
ATOM 738 O O . GLU A 1 94 ? -20.489 8.768 17.500 1.00 89.00 94 GLU A O 1
ATOM 743 N N . ARG A 1 95 ? -22.381 7.670 18.033 1.00 91.12 95 ARG A N 1
ATOM 744 C CA . ARG A 1 95 ? -23.105 8.849 18.534 1.00 91.12 95 ARG A CA 1
ATOM 745 C C . ARG A 1 95 ? -22.587 9.301 19.896 1.00 91.12 95 ARG A C 1
ATOM 747 O O . ARG A 1 95 ? -22.556 10.497 20.171 1.00 91.12 95 ARG A O 1
ATOM 754 N N . GLU A 1 96 ? -22.183 8.356 20.738 1.00 94.94 96 GLU A N 1
ATOM 755 C CA . GLU A 1 96 ? -21.671 8.618 22.086 1.00 94.94 96 GLU A CA 1
ATOM 756 C C . GLU A 1 96 ? -20.199 9.054 22.087 1.00 94.94 96 GLU A C 1
ATOM 758 O O . GLU A 1 96 ? -19.757 9.777 22.986 1.00 94.94 96 GLU A O 1
ATOM 763 N N . ALA A 1 97 ? -19.433 8.659 21.068 1.00 95.25 97 ALA A N 1
ATOM 764 C CA . ALA A 1 97 ? -18.040 9.039 20.918 1.00 95.25 97 ALA A CA 1
ATOM 765 C C . ALA A 1 97 ? -17.897 10.559 20.742 1.00 95.25 97 ALA A C 1
ATOM 767 O O . ALA A 1 97 ? -18.257 11.137 19.718 1.00 95.25 97 ALA A O 1
ATOM 768 N N . ARG A 1 98 ? -17.315 11.222 21.746 1.00 94.38 98 ARG A N 1
ATOM 769 C CA . ARG A 1 98 ? -17.018 12.666 21.694 1.00 94.38 98 ARG A CA 1
ATOM 770 C C . ARG A 1 98 ? -15.718 12.973 20.953 1.00 94.38 98 ARG A C 1
ATOM 772 O O . ARG A 1 98 ? -15.619 13.993 20.281 1.00 94.38 98 ARG A O 1
ATOM 779 N N . SER A 1 99 ? -14.726 12.093 21.078 1.00 97.12 99 SER A N 1
ATOM 780 C CA . SER A 1 99 ? -13.424 12.248 20.425 1.00 97.12 99 SER A CA 1
ATOM 781 C C . SER A 1 99 ? -13.499 11.848 18.952 1.00 97.12 99 SER A C 1
ATOM 783 O O . SER A 1 99 ? -14.016 10.778 18.633 1.00 97.12 99 SER A O 1
ATOM 785 N N . LEU A 1 100 ? -12.925 12.670 18.067 1.00 95.75 100 LEU A N 1
ATOM 786 C CA . LEU A 1 100 ? -12.786 12.340 16.642 1.00 95.75 100 LEU A CA 1
ATOM 787 C C . LEU A 1 100 ? -11.994 11.046 16.441 1.00 95.75 100 LEU A C 1
ATOM 789 O O . LEU A 1 100 ? -12.378 10.209 15.633 1.00 95.75 100 LEU A O 1
ATOM 793 N N . PHE A 1 101 ? -10.951 10.842 17.247 1.00 95.69 101 PHE A N 1
ATOM 794 C CA . PHE A 1 101 ? -10.168 9.612 17.213 1.00 95.69 101 PHE A CA 1
ATOM 795 C C . PHE A 1 101 ? -11.031 8.383 17.526 1.00 95.69 101 PHE A C 1
ATOM 797 O O . PHE A 1 101 ? -10.983 7.392 16.807 1.00 95.69 101 PHE A O 1
ATOM 804 N N . ALA A 1 102 ? -11.885 8.464 18.553 1.00 94.69 102 ALA A N 1
ATOM 805 C CA . ALA A 1 102 ? -12.778 7.362 18.905 1.00 94.69 102 ALA A CA 1
ATOM 806 C C . ALA A 1 102 ? -13.782 7.053 17.782 1.00 94.69 102 ALA A C 1
ATOM 808 O O . ALA A 1 102 ? -14.043 5.881 17.513 1.00 94.69 102 ALA A O 1
ATOM 809 N N . LYS A 1 103 ? -14.301 8.082 17.097 1.00 94.44 103 LYS A N 1
ATOM 810 C CA . LYS A 1 103 ? -15.182 7.909 15.931 1.00 94.44 103 LYS A CA 1
ATOM 811 C C . LYS A 1 103 ? -14.477 7.184 14.784 1.00 94.44 103 LYS A C 1
ATOM 813 O O . LYS A 1 103 ? -15.029 6.221 14.259 1.00 94.44 103 LYS A O 1
ATOM 818 N N . GLU A 1 104 ? -13.248 7.576 14.451 1.00 95.06 104 GLU A N 1
ATOM 819 C CA . GLU A 1 104 ? -12.463 6.896 13.412 1.00 95.06 104 GLU A CA 1
ATOM 820 C C . GLU A 1 104 ? -12.114 5.454 13.797 1.00 95.06 104 GLU A C 1
ATOM 822 O O . GLU A 1 104 ? -12.230 4.554 12.969 1.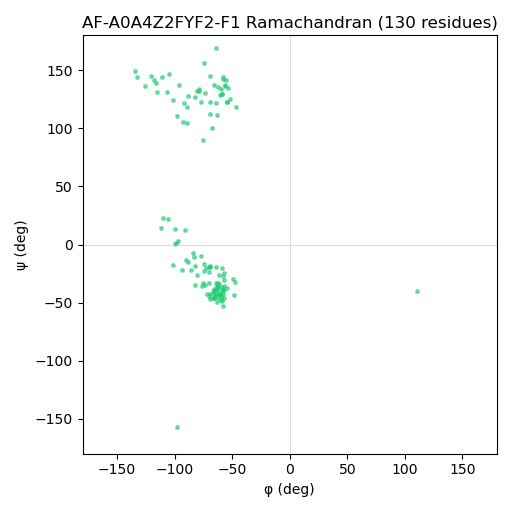00 95.06 104 GLU A O 1
ATOM 827 N N . CYS A 1 105 ? -11.784 5.184 15.065 1.00 93.00 105 CYS A N 1
ATOM 828 C CA . CYS A 1 105 ? -11.596 3.810 15.533 1.00 93.00 105 CYS A CA 1
ATOM 829 C C . CYS A 1 105 ? -12.871 2.976 15.362 1.00 93.00 105 CYS A C 1
ATOM 831 O O . CYS A 1 105 ? -12.816 1.868 14.834 1.00 93.00 105 CYS A O 1
ATOM 833 N N . ILE A 1 106 ? -14.023 3.499 15.790 1.00 93.19 106 ILE A N 1
ATOM 834 C CA . ILE A 1 106 ? -15.323 2.826 15.654 1.00 93.19 106 ILE A CA 1
ATOM 835 C C . ILE A 1 106 ? -15.616 2.504 14.189 1.00 93.19 106 ILE A C 1
ATOM 837 O O . ILE A 1 106 ? -15.987 1.369 13.877 1.00 93.19 106 ILE A O 1
ATOM 841 N N . LYS A 1 107 ? -15.401 3.475 13.298 1.00 91.25 107 LYS A N 1
ATOM 842 C CA . LYS A 1 107 ? -15.540 3.299 11.855 1.00 91.25 107 LYS A CA 1
ATOM 843 C C . LYS A 1 107 ? -14.617 2.189 1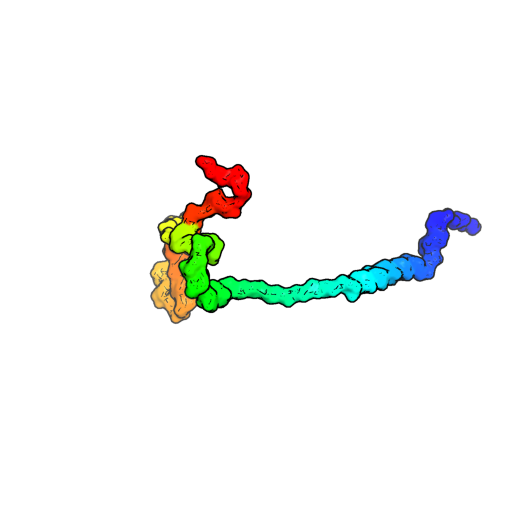1.352 1.00 91.25 107 LYS A C 1
ATOM 845 O O . LYS A 1 107 ? -15.113 1.219 10.794 1.00 91.25 107 LYS A O 1
ATOM 850 N N . MET A 1 108 ? -13.321 2.252 11.659 1.00 90.06 108 MET A N 1
ATOM 851 C CA . MET A 1 108 ? -12.316 1.255 11.261 1.00 90.06 108 MET A CA 1
ATOM 852 C C . MET A 1 108 ? -12.644 -0.174 11.738 1.00 90.06 108 MET A C 1
ATOM 854 O O . MET A 1 108 ? -12.371 -1.157 11.047 1.00 90.06 108 MET A O 1
ATOM 858 N N . TYR A 1 109 ? -13.232 -0.336 12.928 1.00 88.06 109 TYR A N 1
ATOM 859 C CA . TYR A 1 109 ? -13.648 -1.658 13.414 1.00 88.06 109 TYR A CA 1
ATOM 860 C C . TYR A 1 109 ? -14.907 -2.192 12.727 1.00 88.06 109 TYR A C 1
ATOM 862 O O . TYR A 1 109 ? -15.118 -3.407 12.697 1.00 88.06 109 TYR A O 1
ATOM 870 N N . ASN A 1 110 ? -15.731 -1.309 12.162 1.00 86.50 110 ASN A N 1
ATOM 871 C CA . ASN A 1 110 ? -16.976 -1.684 11.509 1.00 86.50 110 ASN A CA 1
ATOM 872 C C . ASN A 1 110 ? -16.918 -1.721 9.984 1.00 86.50 110 ASN A C 1
ATOM 874 O O . ASN A 1 110 ? -17.783 -2.369 9.398 1.00 86.50 110 ASN A O 1
ATOM 878 N N . THR A 1 111 ? -15.924 -1.105 9.355 1.00 90.00 111 THR A N 1
ATOM 879 C CA . THR A 1 111 ? -15.723 -1.180 7.910 1.00 90.00 111 THR A CA 1
ATOM 880 C C . THR A 1 111 ? -15.161 -2.533 7.484 1.00 90.00 111 THR A C 1
ATOM 882 O O . THR A 1 111 ? -14.535 -3.268 8.260 1.00 90.00 111 THR A O 1
ATOM 885 N N . ASP A 1 112 ? -15.422 -2.856 6.224 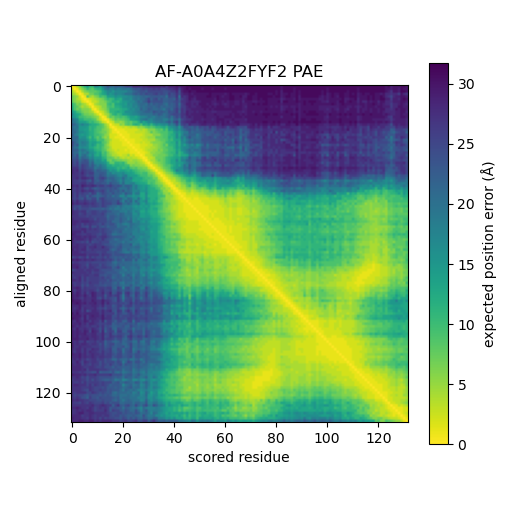1.00 92.88 112 ASP A N 1
ATOM 886 C CA . ASP A 1 112 ? -14.774 -3.945 5.508 1.00 92.88 112 ASP A CA 1
ATOM 887 C C . ASP A 1 112 ? -13.272 -3.687 5.335 1.00 92.88 112 ASP A C 1
ATOM 889 O O . ASP A 1 112 ? -12.768 -2.595 5.613 1.00 92.88 112 ASP A O 1
ATOM 893 N N . TRP A 1 113 ? -12.543 -4.715 4.903 1.00 93.50 113 TRP A N 1
ATOM 894 C CA . TRP A 1 113 ? -11.116 -4.578 4.653 1.00 93.50 113 TRP A CA 1
ATOM 895 C C . TRP A 1 113 ? -10.873 -3.904 3.311 1.00 93.50 113 TRP A C 1
ATOM 897 O O . TRP A 1 113 ? -11.413 -4.333 2.294 1.00 93.50 113 TRP A O 1
ATOM 907 N N . HIS A 1 114 ? -9.995 -2.909 3.315 1.00 94.75 114 HIS A N 1
ATOM 908 C CA . HIS A 1 114 ? -9.374 -2.387 2.108 1.00 94.75 114 HIS A CA 1
ATOM 909 C C . HIS A 1 114 ? -8.102 -3.195 1.854 1.00 94.75 114 HIS A C 1
ATOM 911 O O . HIS A 1 114 ? -7.212 -3.246 2.705 1.00 94.75 114 HIS A O 1
ATOM 917 N N . VAL A 1 115 ? -8.054 -3.886 0.721 1.00 95.31 115 VAL A N 1
ATOM 918 C CA . VAL A 1 115 ? -6.945 -4.751 0.320 1.00 95.31 115 VAL A CA 1
ATOM 919 C C . VAL A 1 115 ? -6.292 -4.176 -0.919 1.00 95.31 115 VAL A C 1
ATOM 921 O O . VAL A 1 115 ? -6.962 -3.842 -1.898 1.00 95.31 115 VAL A O 1
ATOM 924 N N . ILE A 1 116 ? -4.971 -4.093 -0.847 1.00 96.38 116 ILE A N 1
ATOM 925 C CA . ILE A 1 116 ? -4.101 -3.670 -1.929 1.00 96.38 116 ILE A CA 1
ATOM 926 C C . ILE A 1 116 ? -3.673 -4.913 -2.707 1.00 96.38 116 ILE A C 1
ATOM 928 O O . ILE A 1 116 ? -3.095 -5.832 -2.131 1.00 96.38 116 ILE A O 1
ATOM 932 N N . ASN A 1 117 ? -3.976 -4.945 -4.002 1.00 95.38 117 ASN A N 1
ATOM 933 C CA . ASN A 1 117 ? -3.603 -6.025 -4.907 1.00 95.38 117 ASN A CA 1
ATOM 934 C C . ASN A 1 117 ? -2.481 -5.556 -5.828 1.00 95.38 117 ASN A C 1
ATOM 936 O O . ASN A 1 117 ? -2.606 -4.508 -6.469 1.00 95.38 117 ASN A O 1
ATOM 940 N N . TYR A 1 118 ? -1.435 -6.369 -5.934 1.00 94.88 118 TYR A N 1
ATOM 941 C CA . TYR A 1 118 ? -0.287 -6.113 -6.793 1.00 94.88 118 TYR A CA 1
ATOM 942 C C . TYR A 1 118 ? -0.454 -6.879 -8.103 1.00 94.88 118 TYR A C 1
ATOM 944 O O . TYR A 1 118 ? -0.396 -8.108 -8.138 1.00 94.88 118 TYR A O 1
ATOM 952 N N . LYS A 1 119 ? -0.678 -6.156 -9.201 1.00 92.75 119 LYS A N 1
ATOM 953 C CA . LYS A 1 119 ? -0.966 -6.752 -10.513 1.00 92.75 119 LYS A CA 1
ATOM 954 C C . LYS A 1 119 ? 0.160 -7.676 -10.981 1.00 92.75 119 LYS A C 1
ATOM 956 O O . LYS A 1 119 ? -0.104 -8.709 -11.596 1.00 92.75 119 LYS A O 1
ATOM 961 N N . TYR A 1 120 ? 1.402 -7.312 -10.680 1.00 89.62 120 TYR A N 1
ATOM 962 C CA . TYR A 1 120 ? 2.596 -8.028 -11.119 1.00 89.62 120 TYR A CA 1
ATOM 963 C C . TYR A 1 120 ? 3.263 -8.830 -9.991 1.00 89.62 120 TYR A C 1
ATOM 965 O O . TYR A 1 120 ? 4.432 -9.190 -10.109 1.00 89.62 120 TYR A O 1
ATOM 973 N N . GLU A 1 121 ? 2.532 -9.174 -8.922 1.00 90.50 121 GLU A N 1
ATOM 974 C CA . GLU A 1 121 ? 3.074 -9.920 -7.771 1.00 90.50 121 GLU A CA 1
ATOM 975 C C . GLU A 1 121 ? 3.757 -11.231 -8.180 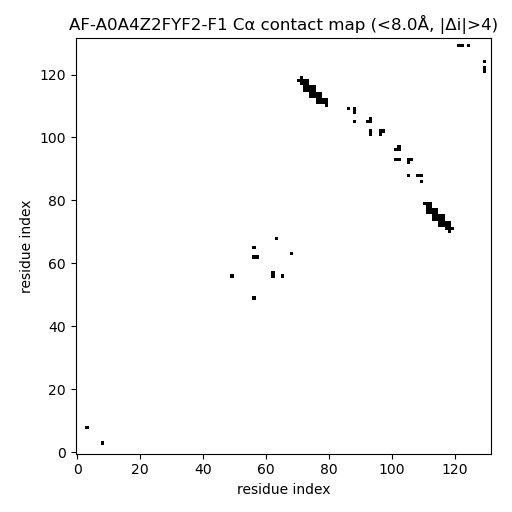1.00 90.50 121 GLU A C 1
ATOM 977 O O . GLU A 1 121 ? 4.820 -11.574 -7.663 1.00 90.50 121 GLU A O 1
ATOM 982 N N . ALA A 1 122 ? 3.204 -11.930 -9.174 1.00 87.69 122 ALA A N 1
ATOM 983 C CA . ALA A 1 122 ? 3.767 -13.167 -9.715 1.00 87.69 122 ALA A CA 1
ATOM 984 C C . ALA A 1 122 ? 5.196 -13.005 -10.280 1.00 87.69 122 ALA A C 1
ATOM 986 O O . ALA A 1 122 ? 5.918 -13.994 -10.398 1.00 87.69 122 ALA A O 1
ATOM 987 N N . TYR A 1 123 ? 5.613 -11.776 -10.606 1.00 88.00 123 TYR A N 1
ATOM 988 C CA . TYR A 1 123 ? 6.930 -11.448 -11.156 1.00 88.00 123 TYR A CA 1
ATOM 989 C C . TYR A 1 123 ? 7.921 -10.912 -10.110 1.00 88.00 123 TYR A C 1
ATOM 991 O O . TYR A 1 123 ? 9.060 -10.609 -10.449 1.00 88.00 123 TYR A O 1
ATOM 999 N N . SER A 1 124 ? 7.513 -10.811 -8.840 1.00 85.38 124 SER A N 1
ATOM 1000 C CA . SER A 1 124 ? 8.340 -10.272 -7.745 1.00 85.38 124 SER A CA 1
ATOM 1001 C C . SER A 1 124 ? 9.416 -11.239 -7.223 1.00 85.38 124 SER A C 1
ATOM 1003 O O . SER A 1 124 ? 10.266 -10.853 -6.420 1.00 85.38 124 SER A O 1
ATOM 1005 N N . GLY A 1 125 ? 9.368 -12.503 -7.651 1.00 85.94 125 GLY A N 1
ATOM 1006 C CA . GLY A 1 125 ? 10.226 -13.580 -7.165 1.00 85.94 125 GLY A CA 1
ATOM 1007 C C . GLY A 1 125 ? 11.439 -13.886 -8.046 1.00 85.94 125 GLY A C 1
ATOM 1008 O O . GLY A 1 125 ? 11.922 -13.074 -8.830 1.00 85.94 125 GLY A O 1
ATOM 1009 N N . ASP A 1 126 ? 11.949 -15.109 -7.908 1.00 87.62 126 ASP A N 1
ATOM 1010 C CA . ASP A 1 126 ? 13.041 -15.619 -8.736 1.00 87.62 126 ASP A CA 1
ATOM 1011 C C . ASP A 1 126 ? 12.636 -15.643 -10.218 1.00 87.62 126 ASP A C 1
ATOM 1013 O O . ASP A 1 126 ? 11.620 -16.241 -10.578 1.00 87.62 126 ASP A O 1
ATOM 1017 N N . PHE A 1 127 ? 13.465 -15.060 -11.089 1.00 87.44 127 PHE A N 1
ATOM 1018 C CA . PHE A 1 127 ? 13.214 -15.013 -12.531 1.00 87.44 127 PHE A CA 1
ATOM 1019 C C . PHE A 1 127 ? 13.026 -16.410 -13.156 1.00 87.44 127 PHE A C 1
ATOM 1021 O O . PHE A 1 127 ? 12.383 -16.557 -14.194 1.00 87.44 127 PHE A O 1
ATOM 1028 N N . ARG A 1 128 ? 13.574 -17.457 -12.525 1.00 90.31 128 ARG A N 1
ATOM 1029 C CA . ARG A 1 128 ? 13.417 -18.855 -12.957 1.00 90.31 128 ARG A CA 1
ATOM 1030 C C . ARG A 1 128 ? 12.000 -19.393 -12.749 1.00 90.31 128 ARG A C 1
ATOM 1032 O O . ARG A 1 128 ? 11.653 -20.400 -13.359 1.00 90.31 128 ARG A O 1
ATOM 1039 N N . MET A 1 129 ? 11.213 -18.744 -11.892 1.00 86.56 129 MET A N 1
ATOM 1040 C CA . MET A 1 129 ? 9.847 -19.128 -11.527 1.00 86.56 129 MET A CA 1
ATOM 1041 C C . MET A 1 129 ? 8.780 -18.367 -12.325 1.00 86.56 129 MET A C 1
ATOM 1043 O O . MET A 1 129 ? 7.589 -18.554 -12.078 1.00 86.56 129 MET A O 1
ATOM 1047 N N . LEU A 1 130 ? 9.188 -17.518 -13.272 1.00 83.69 130 LEU A N 1
ATOM 1048 C CA . LEU A 1 130 ? 8.258 -16.740 -14.082 1.00 83.69 130 LEU A CA 1
ATOM 1049 C C . LEU A 1 130 ? 7.470 -17.638 -15.052 1.00 83.69 130 LEU A C 1
ATOM 1051 O O . LEU A 1 130 ? 8.030 -18.603 -15.587 1.00 83.69 130 LEU A O 1
ATOM 1055 N N . PRO A 1 131 ? 6.188 -17.320 -15.315 1.00 78.88 131 PRO A N 1
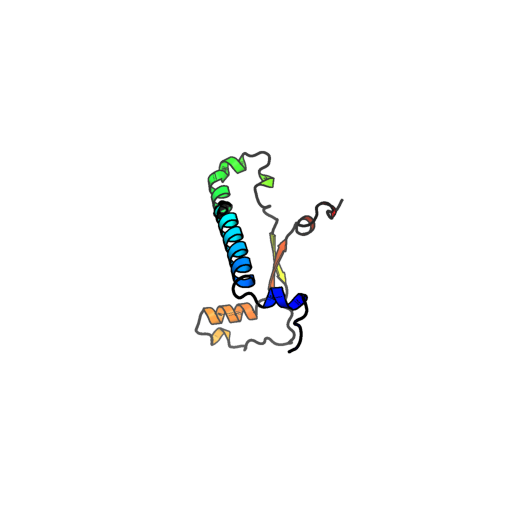ATOM 1056 C CA . PRO A 1 131 ? 5.422 -17.965 -16.377 1.00 78.88 131 PRO A CA 1
ATOM 1057 C C . PRO A 1 131 ? 6.163 -17.865 -17.721 1.00 78.88 131 PRO A C 1
ATOM 1059 O O . PRO A 1 131 ? 6.694 -16.803 -18.051 1.00 78.88 131 PRO A O 1
ATOM 1062 N N . ARG A 1 132 ? 6.218 -18.974 -18.469 1.00 77.69 132 ARG A N 1
ATOM 1063 C CA . ARG A 1 132 ? 6.784 -19.023 -19.828 1.00 77.69 132 ARG A CA 1
ATOM 1064 C C . ARG A 1 132 ? 5.761 -18.639 -20.883 1.00 77.69 132 ARG A C 1
AT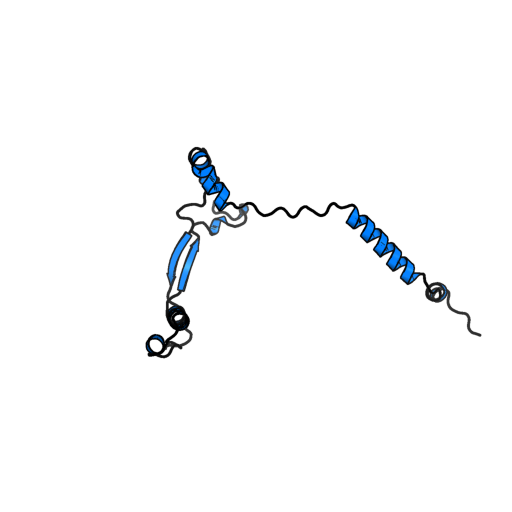OM 1066 O O . ARG A 1 132 ? 4.579 -18.999 -20.692 1.00 77.69 132 ARG A O 1
#

Nearest PDB structures (foldseek):
  9dtr-assembly1_O  TM=1.798E-01  e=2.903E+00  Saccharomyces cerevisiae